Protein AF-A0A916VC53-F1 (afdb_monomer_lite)

Radius of gyration: 15.02 Å; chains: 1; bounding box: 32×39×38 Å

Secondary structure (DSSP, 8-state):
-HHHHHHHHHHTT----HHHHHHHHHHTTTTHHHHHHH---HHHHHHHHHHHHHHHTT--HHHHHHHHHHHHHTT-S--S-TTSHHHHHHHHHHHT--TTT-TTTTT--S-GGGS--S---

Sequence (121 aa):
MARICYIIVLEKKLEISKDIIYGTAFLHDLGRMEEYEKGKSHEEAGADLAEEILPECGYEPWEISLITDTIRGHRREGQSDPESFSDIFYDADKLSRDCIHCSAKKECYWPEDKKNNRYRY

pLDDT: mean 92.57, std 7.5, range [58.56, 98.44]

InterPro domains:
  IPR006674 HD domain [PF01966] (2-97)

Structure (mmCIF, N/CA/C/O backbone):
data_AF-A0A916VC53-F1
#
_entry.id   AF-A0A916VC53-F1
#
loop_
_atom_site.group_PDB
_atom_site.id
_atom_site.type_symbol
_atom_site.label_atom_id
_atom_site.label_alt_id
_atom_site.label_comp_id
_atom_site.label_asym_id
_atom_site.label_entity_id
_atom_site.label_seq_id
_atom_site.pdbx_PDB_ins_code
_atom_site.Cartn_x
_atom_site.Cartn_y
_atom_site.Cartn_z
_atom_site.occupancy
_atom_site.B_iso_or_equiv
_atom_site.auth_seq_id
_atom_site.auth_comp_id
_atom_site.auth_asym_id
_atom_site.auth_atom_id
_atom_site.pdbx_PDB_model_num
ATOM 1 N N . MET A 1 1 ? -3.241 -4.627 -5.594 1.00 92.06 1 MET A N 1
ATOM 2 C CA . MET A 1 1 ? -2.857 -5.003 -4.215 1.00 92.06 1 MET A CA 1
ATOM 3 C C . MET A 1 1 ? -4.021 -5.393 -3.298 1.00 92.06 1 MET A C 1
ATOM 5 O O . MET A 1 1 ? -3.924 -6.462 -2.714 1.00 92.06 1 MET A O 1
ATOM 9 N N . ALA A 1 2 ? -5.125 -4.632 -3.187 1.00 97.12 2 ALA A N 1
ATOM 10 C CA . ALA A 1 2 ? -6.157 -4.827 -2.141 1.00 97.12 2 ALA A CA 1
ATOM 11 C C . ALA A 1 2 ? -6.616 -6.281 -1.905 1.00 97.12 2 ALA A C 1
ATOM 13 O O . ALA A 1 2 ? -6.570 -6.781 -0.787 1.00 97.12 2 ALA A O 1
ATOM 14 N N . ARG A 1 3 ? -7.020 -6.997 -2.966 1.00 96.88 3 ARG A N 1
ATOM 15 C CA . ARG A 1 3 ? -7.490 -8.390 -2.844 1.00 96.88 3 ARG A CA 1
ATOM 16 C C . ARG A 1 3 ? -6.391 -9.360 -2.412 1.00 96.88 3 ARG A C 1
ATOM 18 O O . ARG A 1 3 ? -6.685 -10.290 -1.679 1.00 96.88 3 ARG A O 1
ATOM 25 N N . ILE A 1 4 ? -5.155 -9.141 -2.860 1.00 95.56 4 ILE A N 1
ATOM 26 C CA . ILE A 1 4 ? -4.000 -9.953 -2.454 1.00 95.56 4 ILE A CA 1
ATOM 27 C C . ILE A 1 4 ? -3.714 -9.712 -0.971 1.00 95.56 4 ILE A C 1
ATOM 29 O O . ILE A 1 4 ? -3.594 -10.670 -0.221 1.00 95.56 4 ILE A O 1
ATOM 33 N N . CYS A 1 5 ? -3.709 -8.448 -0.538 1.00 97.00 5 CYS A N 1
ATOM 34 C CA . CYS A 1 5 ? -3.559 -8.071 0.868 1.00 97.00 5 CYS A CA 1
ATOM 35 C C . CYS A 1 5 ? -4.639 -8.730 1.737 1.00 97.00 5 CYS A C 1
ATOM 37 O O . CYS A 1 5 ? -4.326 -9.386 2.723 1.00 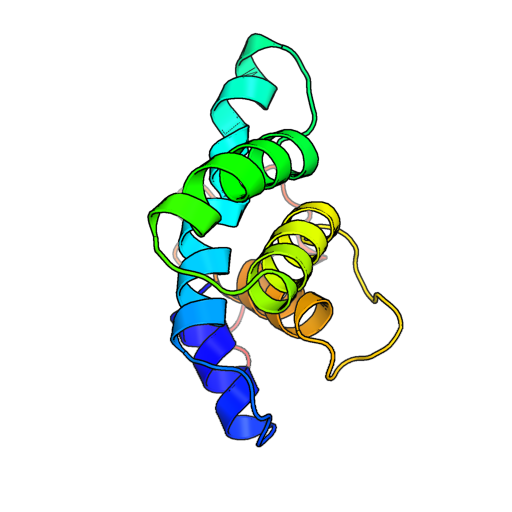97.00 5 CYS A O 1
ATOM 39 N N . TYR A 1 6 ? -5.903 -8.657 1.307 1.00 98.00 6 TYR A N 1
ATOM 40 C CA . TYR A 1 6 ? -7.014 -9.285 2.018 1.00 98.00 6 TYR A CA 1
ATOM 41 C C . TYR A 1 6 ? -6.870 -10.808 2.121 1.00 98.00 6 TYR A C 1
ATOM 43 O O . TYR A 1 6 ? -7.126 -11.369 3.179 1.00 98.00 6 TYR A O 1
ATOM 51 N N . ILE A 1 7 ? -6.408 -11.480 1.062 1.00 96.38 7 ILE A N 1
ATOM 52 C CA . ILE A 1 7 ? -6.117 -12.920 1.109 1.00 96.38 7 ILE A CA 1
ATOM 53 C C . ILE A 1 7 ? -5.011 -13.216 2.131 1.00 96.38 7 ILE A C 1
ATOM 55 O O . ILE A 1 7 ? -5.197 -14.093 2.964 1.00 96.38 7 ILE A O 1
ATOM 59 N N . ILE A 1 8 ? -3.904 -12.466 2.124 1.00 95.19 8 ILE A N 1
ATOM 60 C CA . ILE A 1 8 ? -2.800 -12.658 3.082 1.00 95.19 8 ILE A CA 1
ATOM 61 C C . ILE A 1 8 ? -3.290 -12.489 4.529 1.00 95.19 8 ILE A C 1
ATOM 63 O O . ILE A 1 8 ? -2.958 -13.308 5.384 1.00 95.19 8 ILE A O 1
ATOM 67 N N . VAL A 1 9 ? -4.111 -11.468 4.797 1.00 97.06 9 VAL A N 1
ATOM 68 C CA . VAL A 1 9 ? -4.726 -11.225 6.115 1.00 97.06 9 VAL A CA 1
ATOM 69 C C . VAL A 1 9 ? -5.590 -12.408 6.557 1.00 97.06 9 VAL A C 1
ATOM 71 O O . VAL A 1 9 ? -5.479 -12.849 7.701 1.00 97.06 9 VAL A O 1
ATOM 74 N N . LEU A 1 10 ? -6.410 -12.956 5.654 1.00 97.19 10 LEU A N 1
ATOM 75 C CA . LEU A 1 10 ? -7.258 -14.115 5.945 1.00 97.19 10 LEU A CA 1
ATOM 76 C C . LEU A 1 10 ? -6.439 -15.386 6.216 1.00 97.19 10 LEU A C 1
ATOM 78 O O . LEU A 1 10 ? -6.709 -16.082 7.194 1.00 97.19 10 LEU A O 1
ATOM 82 N N . GLU A 1 11 ? -5.424 -15.672 5.397 1.00 95.94 11 GLU A N 1
ATOM 83 C CA . GLU A 1 11 ? -4.547 -16.844 5.555 1.00 95.94 11 GLU A CA 1
ATOM 84 C C . GLU A 1 11 ? -3.743 -16.786 6.863 1.00 95.94 11 GLU A C 1
ATOM 86 O O . GLU A 1 11 ? -3.593 -17.793 7.558 1.00 95.94 11 GLU A O 1
ATOM 91 N N . LYS A 1 12 ? -3.286 -15.588 7.250 1.00 94.94 12 LYS A N 1
ATOM 92 C CA . LYS A 1 12 ? -2.602 -15.344 8.530 1.00 94.94 12 LYS A CA 1
ATOM 93 C C . LYS A 1 12 ? -3.553 -15.240 9.730 1.00 94.94 12 LYS A C 1
ATOM 95 O O . LYS A 1 12 ? -3.078 -15.170 10.857 1.00 94.94 12 LYS A O 1
ATOM 100 N N . LYS A 1 13 ? -4.877 -15.269 9.516 1.00 96.81 13 LYS A N 1
ATOM 101 C CA . LYS A 1 13 ? -5.917 -15.123 10.557 1.00 96.81 13 LYS A CA 1
ATOM 102 C C . LYS A 1 13 ? -5.785 -13.829 11.372 1.00 96.81 13 LYS A C 1
ATOM 104 O O . LYS A 1 13 ? -5.991 -13.834 12.582 1.00 96.81 13 LYS A O 1
ATOM 109 N N . LEU A 1 14 ? -5.438 -12.732 10.703 1.00 96.06 14 LEU A N 1
ATOM 110 C CA . LEU A 1 14 ? -5.267 -11.424 11.334 1.00 96.06 14 LEU A CA 1
ATOM 111 C C . LEU A 1 14 ? -6.586 -10.648 11.356 1.00 96.06 14 LEU A C 1
ATOM 113 O O . LEU A 1 14 ? -7.386 -10.719 10.422 1.00 96.06 14 LEU A O 1
ATOM 117 N N . GLU A 1 15 ? -6.792 -9.861 12.408 1.00 95.75 15 GLU A N 1
ATOM 118 C CA . GLU A 1 15 ? -8.009 -9.068 12.620 1.00 95.75 15 GLU A CA 1
ATOM 119 C C . GLU A 1 15 ? -7.881 -7.661 12.016 1.00 95.75 15 GLU A C 1
ATOM 121 O O . GLU A 1 15 ? -8.020 -6.651 12.699 1.00 95.75 15 GLU A O 1
ATOM 126 N N . ILE A 1 16 ? -7.598 -7.586 10.713 1.00 96.31 16 ILE A N 1
ATOM 127 C CA . ILE A 1 16 ? -7.548 -6.315 9.977 1.00 96.31 16 ILE A CA 1
ATOM 128 C C . ILE A 1 16 ? -8.841 -6.162 9.180 1.00 96.31 16 ILE A C 1
ATOM 130 O O . ILE A 1 16 ? -9.211 -7.043 8.395 1.00 96.31 16 ILE A O 1
ATOM 134 N N . SER A 1 17 ? -9.540 -5.042 9.378 1.00 97.31 17 SER A N 1
ATOM 135 C CA . SER A 1 17 ? -10.811 -4.800 8.701 1.00 97.31 17 SER A CA 1
ATOM 136 C C . SER A 1 17 ? -10.609 -4.704 7.187 1.00 97.31 17 SER A C 1
ATOM 138 O O . SER A 1 17 ? -9.618 -4.170 6.679 1.00 97.31 17 SER A O 1
ATOM 140 N N . LYS A 1 18 ? -11.580 -5.227 6.437 1.00 97.81 18 LYS A N 1
ATOM 141 C CA . LYS A 1 18 ? -11.564 -5.133 4.976 1.00 97.81 18 LYS A CA 1
ATOM 142 C C . LYS A 1 18 ? -11.581 -3.672 4.513 1.00 97.81 18 LYS A C 1
ATOM 144 O O . LYS A 1 18 ? -10.955 -3.362 3.504 1.00 97.81 18 LYS A O 1
ATOM 149 N N . ASP A 1 19 ? -12.249 -2.797 5.257 1.00 97.62 19 ASP A N 1
ATOM 150 C CA . ASP A 1 19 ? -12.362 -1.379 4.922 1.00 97.62 19 ASP A CA 1
ATOM 151 C C . ASP A 1 19 ? -11.013 -0.666 5.054 1.00 97.62 19 ASP A C 1
ATOM 153 O O . ASP A 1 19 ? -10.611 0.004 4.107 1.00 97.62 19 ASP A O 1
ATOM 157 N N . ILE A 1 20 ? -10.236 -0.931 6.115 1.00 98.31 20 ILE A N 1
ATOM 158 C CA . ILE A 1 20 ? -8.855 -0.432 6.254 1.00 98.31 20 ILE A CA 1
ATOM 159 C C . ILE A 1 20 ? -8.005 -0.862 5.052 1.00 98.31 20 ILE A C 1
ATOM 161 O O . ILE A 1 20 ? -7.384 -0.026 4.401 1.00 98.31 20 ILE A O 1
ATOM 165 N N . ILE A 1 21 ? -8.036 -2.148 4.682 1.00 98.44 21 ILE A N 1
ATOM 166 C CA . ILE A 1 21 ? -7.244 -2.685 3.559 1.00 98.44 21 ILE A CA 1
ATOM 167 C C . ILE A 1 21 ? -7.579 -1.975 2.243 1.00 98.44 21 ILE A C 1
ATOM 169 O O . ILE A 1 21 ? -6.687 -1.626 1.463 1.00 98.44 21 ILE A O 1
ATOM 173 N N . TYR A 1 22 ? -8.870 -1.798 1.964 1.00 98.19 22 TYR A N 1
ATOM 174 C CA . TYR A 1 22 ? -9.323 -1.177 0.724 1.00 98.19 22 TYR A CA 1
ATOM 175 C C . TYR A 1 22 ? -9.088 0.335 0.724 1.00 98.19 22 TYR A C 1
ATOM 177 O O . TYR A 1 22 ? -8.664 0.855 -0.306 1.00 98.19 22 TYR A O 1
ATOM 185 N N . GLY A 1 23 ? -9.286 1.010 1.859 1.00 97.94 23 GLY A N 1
ATOM 186 C CA . GLY A 1 23 ? -8.970 2.424 2.045 1.00 97.94 23 GLY A CA 1
ATOM 187 C C . GLY A 1 23 ? -7.493 2.707 1.785 1.00 97.94 23 GLY A C 1
ATOM 188 O O . GLY A 1 23 ? -7.165 3.518 0.919 1.00 97.94 23 GLY A O 1
ATOM 189 N N . THR A 1 24 ? -6.586 1.958 2.422 1.00 98.25 24 THR A N 1
ATOM 190 C CA . THR A 1 24 ? -5.140 2.077 2.170 1.00 98.25 24 THR A CA 1
ATOM 191 C C . THR A 1 24 ? -4.801 1.805 0.707 1.00 98.25 24 THR A C 1
ATOM 193 O O . THR A 1 24 ? -4.102 2.592 0.073 1.00 98.25 24 THR A O 1
ATOM 196 N N . ALA A 1 25 ? -5.323 0.719 0.127 1.00 97.50 25 ALA A N 1
ATOM 197 C CA . ALA A 1 25 ? -5.036 0.364 -1.262 1.00 97.50 25 ALA A CA 1
ATOM 198 C C . ALA A 1 25 ? -5.515 1.416 -2.265 1.00 97.50 25 ALA A C 1
ATOM 200 O O . ALA A 1 25 ? -4.847 1.631 -3.275 1.00 97.50 25 ALA A O 1
ATOM 201 N N . PHE A 1 26 ? -6.645 2.065 -1.999 1.00 96.56 26 PHE A N 1
ATOM 202 C CA . PHE A 1 26 ? -7.180 3.117 -2.854 1.00 96.56 26 PHE A CA 1
ATOM 203 C C . PHE A 1 26 ? -6.325 4.390 -2.804 1.00 96.56 26 PHE A C 1
ATOM 205 O O . PHE A 1 26 ? -6.127 5.030 -3.834 1.00 96.56 26 PHE A O 1
ATOM 212 N N . LEU A 1 27 ? -5.779 4.724 -1.631 1.00 96.75 27 LEU A N 1
ATOM 213 C CA . LEU A 1 27 ? -5.096 5.997 -1.387 1.00 96.75 27 LEU A CA 1
ATOM 214 C C . LEU A 1 27 ? -3.568 5.947 -1.564 1.00 96.75 27 LEU A C 1
ATOM 216 O O . LEU A 1 27 ? -2.972 6.983 -1.845 1.00 96.75 27 LEU A O 1
ATOM 220 N N . HIS A 1 28 ? -2.923 4.779 -1.438 1.00 95.38 28 HIS A N 1
ATOM 221 C CA . HIS A 1 28 ? -1.455 4.702 -1.298 1.00 95.38 28 HIS A CA 1
ATOM 222 C C . HIS A 1 28 ? -0.636 5.337 -2.436 1.00 95.38 28 HIS A C 1
ATOM 224 O O . HIS A 1 28 ? 0.471 5.809 -2.200 1.00 95.38 28 HIS A O 1
ATOM 230 N N . ASP A 1 29 ? -1.178 5.366 -3.654 1.00 94.50 29 ASP A N 1
ATOM 231 C CA . ASP A 1 29 ? -0.509 5.891 -4.850 1.00 94.50 29 ASP A CA 1
ATOM 232 C C . ASP A 1 29 ? -1.063 7.262 -5.295 1.00 94.50 29 ASP A C 1
ATOM 234 O O . ASP A 1 29 ? -0.649 7.801 -6.324 1.00 94.50 29 ASP A O 1
ATOM 238 N N . LEU A 1 30 ? -1.986 7.859 -4.529 1.00 94.44 30 LEU A N 1
ATOM 239 C CA . LEU A 1 30 ? -2.637 9.127 -4.883 1.00 94.44 30 LEU A CA 1
ATOM 240 C C . LEU A 1 30 ? -1.639 10.297 -4.965 1.00 94.44 30 LEU A C 1
ATOM 242 O O . LEU A 1 30 ? -1.797 11.200 -5.785 1.00 94.44 30 LEU A O 1
ATOM 246 N N . GLY A 1 31 ? -0.552 10.236 -4.189 1.00 93.12 31 GLY A N 1
ATOM 247 C CA . GLY A 1 31 ? 0.519 11.234 -4.187 1.00 93.12 31 GLY A CA 1
ATOM 248 C C . GLY A 1 31 ? 1.394 11.270 -5.447 1.00 93.12 31 GLY A C 1
ATOM 249 O O . GLY A 1 31 ? 2.265 12.133 -5.549 1.00 93.12 31 GLY A O 1
ATOM 250 N N . ARG A 1 32 ? 1.195 10.372 -6.429 1.00 92.56 32 ARG A N 1
ATOM 251 C CA . ARG A 1 32 ? 2.006 10.339 -7.666 1.00 92.56 32 ARG A CA 1
ATOM 252 C C . ARG A 1 32 ? 1.941 11.638 -8.467 1.00 92.56 32 ARG A C 1
ATOM 254 O O . ARG A 1 32 ? 2.919 12.001 -9.110 1.00 92.56 32 ARG A O 1
ATOM 261 N N . MET A 1 33 ? 0.812 12.346 -8.427 1.00 89.44 33 MET A N 1
ATOM 262 C CA . MET A 1 33 ? 0.678 13.632 -9.118 1.00 89.44 33 MET A CA 1
ATOM 263 C C . MET A 1 33 ? 1.648 14.676 -8.549 1.00 89.44 33 MET A C 1
ATOM 265 O O . MET A 1 33 ? 2.368 15.321 -9.308 1.00 89.44 33 MET A O 1
ATOM 269 N N . GLU A 1 34 ? 1.740 14.783 -7.221 1.00 87.25 34 GLU A N 1
ATOM 270 C CA . GLU A 1 34 ? 2.673 15.709 -6.570 1.00 87.25 34 GLU A CA 1
ATOM 271 C C . GLU A 1 34 ? 4.141 15.324 -6.800 1.00 87.25 34 GLU A C 1
ATOM 273 O O . GLU A 1 34 ? 4.994 16.206 -6.919 1.00 87.25 34 GLU A O 1
ATOM 278 N N . GLU A 1 35 ? 4.441 14.027 -6.914 1.00 89.56 35 GLU A N 1
ATOM 279 C CA . GLU A 1 35 ? 5.781 13.546 -7.272 1.00 89.56 35 GLU A CA 1
ATOM 280 C C . GLU A 1 35 ? 6.214 14.063 -8.645 1.00 89.56 35 GLU A C 1
ATOM 282 O O . GLU A 1 35 ? 7.331 14.563 -8.790 1.00 89.56 35 GLU A O 1
ATOM 287 N N . TYR A 1 36 ? 5.320 14.016 -9.635 1.00 85.69 36 TYR A N 1
ATOM 288 C CA . TYR A 1 36 ? 5.619 14.503 -10.980 1.00 85.69 36 TYR A CA 1
ATOM 289 C C . TYR A 1 36 ? 5.721 16.028 -11.069 1.00 85.69 36 TYR A C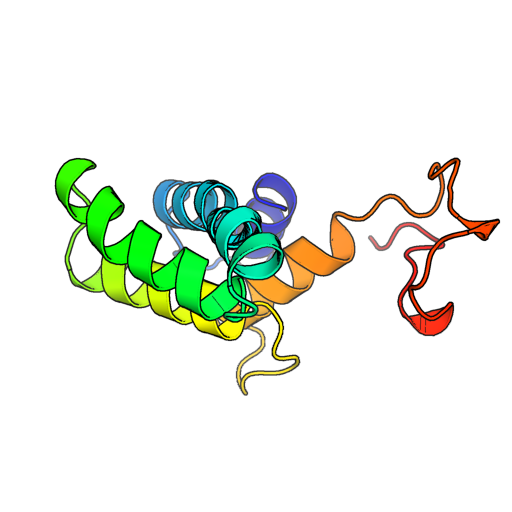 1
ATOM 291 O O . TYR A 1 36 ? 6.551 16.533 -11.824 1.00 85.69 36 TYR A O 1
ATOM 299 N N . GLU A 1 37 ? 4.904 16.766 -10.318 1.00 90.50 37 GLU A N 1
ATOM 300 C CA . GLU A 1 37 ? 4.849 18.230 -10.418 1.00 90.50 37 GLU A CA 1
ATOM 301 C C . GLU A 1 37 ? 5.866 18.949 -9.527 1.00 90.50 37 GLU A C 1
ATOM 303 O O . GLU A 1 37 ? 6.413 19.983 -9.916 1.00 90.50 37 GLU A O 1
ATOM 308 N N . LYS A 1 38 ? 6.100 18.432 -8.316 1.00 89.56 38 LYS A N 1
ATOM 309 C CA . LYS A 1 38 ? 6.804 19.145 -7.237 1.00 89.56 38 LYS A CA 1
ATOM 310 C C . LYS A 1 38 ? 8.028 18.392 -6.712 1.00 89.56 38 LYS A C 1
ATOM 312 O O . LYS A 1 38 ? 8.776 18.950 -5.914 1.00 89.56 38 LYS A O 1
ATOM 317 N N . GLY A 1 39 ? 8.237 17.138 -7.124 1.00 86.56 39 GLY A N 1
ATOM 318 C CA . GLY A 1 39 ? 9.341 16.298 -6.648 1.00 86.56 39 GLY A CA 1
ATOM 319 C C . GLY A 1 39 ? 9.207 15.832 -5.192 1.00 86.56 39 GLY A C 1
ATOM 320 O O . GLY A 1 39 ? 10.168 15.307 -4.633 1.00 86.56 39 GLY A O 1
ATOM 321 N N . LYS A 1 40 ? 8.036 16.022 -4.569 1.00 88.25 40 LYS A N 1
ATOM 322 C CA . LYS A 1 40 ? 7.710 15.468 -3.247 1.00 88.25 40 LYS A CA 1
ATOM 323 C C . LYS A 1 40 ? 7.520 13.956 -3.367 1.00 88.25 40 LYS A C 1
ATOM 325 O O . LYS A 1 40 ? 6.979 13.493 -4.367 1.00 88.25 40 LYS A O 1
ATOM 330 N N . SER A 1 41 ? 7.950 13.171 -2.379 1.00 91.75 41 SER A N 1
ATOM 331 C CA . SER A 1 41 ? 7.743 11.721 -2.451 1.00 91.75 41 SER A CA 1
ATOM 332 C C . SER A 1 41 ? 6.241 11.397 -2.503 1.00 91.75 41 SER A C 1
ATOM 334 O O . SER A 1 41 ? 5.448 11.976 -1.756 1.00 91.75 41 SER A O 1
ATOM 336 N N . HIS A 1 42 ? 5.827 10.483 -3.389 1.00 91.75 42 HIS A N 1
ATOM 337 C CA . HIS A 1 42 ? 4.404 10.133 -3.508 1.00 91.75 42 HIS A CA 1
ATOM 338 C C . HIS A 1 42 ? 3.855 9.446 -2.252 1.00 91.75 42 HIS A C 1
ATOM 340 O O . HIS A 1 42 ? 2.658 9.518 -2.003 1.00 91.75 42 HIS A O 1
ATOM 346 N N . GLU A 1 43 ? 4.711 8.799 -1.459 1.00 92.31 43 GLU A N 1
ATOM 347 C CA . GLU A 1 43 ? 4.336 8.181 -0.184 1.00 92.31 43 GLU A CA 1
ATOM 348 C C . GLU A 1 43 ? 4.003 9.229 0.890 1.00 92.31 43 GLU A C 1
ATOM 350 O O . GLU A 1 43 ? 2.992 9.094 1.572 1.00 92.31 43 GLU A O 1
ATOM 355 N N . GLU A 1 44 ? 4.768 10.322 0.989 1.00 94.00 44 GLU A N 1
ATOM 356 C CA . GLU A 1 44 ? 4.418 11.444 1.874 1.00 94.00 44 GLU A CA 1
ATOM 357 C C . GLU A 1 44 ? 3.201 12.206 1.348 1.00 94.00 44 GLU A C 1
ATOM 359 O O . GLU A 1 44 ? 2.254 12.443 2.089 1.00 94.00 44 GLU A O 1
ATOM 364 N N . ALA A 1 45 ? 3.184 12.553 0.057 1.00 94.88 45 ALA A N 1
ATOM 365 C CA . ALA A 1 45 ? 2.058 13.274 -0.533 1.00 94.88 45 ALA A CA 1
ATOM 366 C C . ALA A 1 45 ? 0.747 12.474 -0.459 1.00 94.88 45 ALA A C 1
ATOM 368 O O . ALA A 1 45 ? -0.305 13.035 -0.175 1.00 94.88 45 ALA A O 1
ATOM 369 N N . GLY A 1 46 ? 0.806 11.160 -0.687 1.00 95.75 46 GLY A N 1
ATOM 370 C CA . GLY A 1 46 ? -0.350 10.274 -0.584 1.00 95.75 46 GLY A CA 1
ATOM 371 C C . GLY A 1 46 ? -0.862 10.151 0.848 1.00 95.75 46 GLY A C 1
ATOM 372 O O . GLY A 1 46 ? -2.072 10.119 1.053 1.00 95.75 46 GLY A O 1
ATOM 373 N N . ALA A 1 47 ? 0.035 10.123 1.835 1.00 96.88 47 ALA A N 1
ATOM 374 C CA . ALA A 1 47 ? -0.352 10.085 3.239 1.00 96.88 47 ALA A CA 1
ATOM 375 C C . ALA A 1 47 ? -1.006 11.391 3.698 1.00 96.88 47 ALA A C 1
ATOM 377 O O . ALA A 1 47 ? -2.025 11.336 4.377 1.00 96.88 47 ALA A O 1
ATOM 378 N N . ASP A 1 48 ? -0.474 12.541 3.282 1.00 96.12 48 ASP A N 1
ATOM 379 C CA . ASP A 1 48 ? -1.061 13.844 3.611 1.00 96.12 48 ASP A CA 1
ATOM 380 C C . ASP A 1 48 ? -2.474 13.974 3.015 1.00 96.12 48 ASP A C 1
ATOM 382 O O . ASP A 1 48 ? -3.416 14.334 3.714 1.00 96.12 48 ASP A O 1
ATOM 386 N N . LEU A 1 49 ? -2.660 13.566 1.752 1.00 96.50 49 LEU A N 1
ATOM 387 C CA . LEU A 1 49 ? -3.990 13.516 1.131 1.00 96.50 49 LEU A CA 1
ATOM 388 C C . LEU A 1 49 ? -4.928 12.533 1.847 1.00 96.50 49 LEU A C 1
ATOM 390 O O . LEU A 1 49 ? -6.121 12.794 1.983 1.00 96.50 49 LEU A O 1
ATOM 394 N N . ALA A 1 50 ? -4.412 11.392 2.307 1.00 97.62 50 ALA A N 1
ATOM 395 C CA . ALA A 1 50 ? -5.205 10.426 3.057 1.00 97.62 50 ALA A CA 1
ATOM 396 C C . ALA A 1 50 ? -5.648 10.979 4.424 1.00 97.62 50 ALA A C 1
ATOM 398 O O . ALA A 1 50 ? -6.787 10.736 4.820 1.00 97.62 50 ALA A O 1
ATOM 399 N N . GLU A 1 51 ? -4.808 11.756 5.116 1.00 97.56 51 GLU A N 1
ATOM 400 C CA . GLU A 1 51 ? -5.178 12.436 6.370 1.00 97.56 51 GLU A CA 1
ATOM 401 C C . GLU A 1 51 ? -6.312 13.448 6.183 1.00 97.56 51 GLU A C 1
ATOM 403 O O . GLU A 1 51 ? -7.107 13.639 7.102 1.00 97.56 51 GLU A O 1
ATOM 408 N N . GLU A 1 52 ? -6.433 14.049 4.998 1.00 97.44 52 GLU A N 1
ATOM 409 C CA . GLU A 1 52 ? -7.543 14.943 4.654 1.00 97.44 52 GLU A CA 1
ATOM 410 C C . GLU A 1 52 ? -8.827 14.171 4.297 1.00 97.44 52 GLU A C 1
ATOM 412 O O . GLU A 1 52 ? -9.914 14.531 4.745 1.00 97.44 52 GLU A O 1
ATOM 417 N N . ILE A 1 53 ? -8.714 13.085 3.522 1.00 98.06 53 ILE A N 1
ATOM 418 C CA . ILE A 1 53 ? -9.867 12.349 2.966 1.00 98.06 53 ILE A CA 1
ATOM 419 C C . ILE A 1 53 ? -10.531 11.419 3.993 1.00 98.06 53 ILE A C 1
ATOM 421 O O . ILE A 1 53 ? -11.758 11.304 4.041 1.00 98.06 53 ILE A O 1
ATOM 425 N N . LEU A 1 54 ? -9.741 10.697 4.791 1.00 98.31 54 LEU A N 1
ATOM 426 C CA . LEU A 1 54 ? -10.258 9.637 5.664 1.00 98.31 54 LEU A CA 1
ATOM 427 C C . LEU A 1 54 ? -11.234 10.132 6.756 1.00 98.31 54 LEU A C 1
ATOM 429 O O . LEU A 1 54 ? -12.239 9.444 6.965 1.00 98.31 54 LEU A O 1
ATOM 433 N N . PRO A 1 55 ? -11.037 11.303 7.406 1.00 98.25 55 PRO A N 1
ATOM 434 C CA . PRO A 1 55 ? -12.028 11.860 8.329 1.00 98.25 55 PRO A CA 1
ATOM 435 C C . PRO A 1 55 ? -13.400 12.075 7.677 1.00 98.25 55 PRO A C 1
ATOM 437 O O . PRO A 1 55 ? -14.425 11.747 8.273 1.00 98.25 55 PRO A O 1
ATOM 440 N N . GLU A 1 56 ? -13.436 12.578 6.438 1.00 97.81 56 GLU A N 1
ATOM 441 C CA . GLU A 1 56 ? -14.689 12.805 5.701 1.00 97.81 56 GLU A CA 1
ATOM 442 C C . GLU A 1 56 ? -15.403 11.493 5.342 1.00 97.81 56 GLU A C 1
ATOM 444 O O . GLU A 1 56 ? -16.625 11.461 5.192 1.00 97.81 56 GLU A O 1
ATOM 449 N N . CYS A 1 57 ? -14.648 10.397 5.249 1.00 97.31 57 CYS A N 1
ATOM 450 C CA . CYS A 1 57 ? -15.175 9.058 5.002 1.00 97.31 57 CYS A CA 1
ATOM 451 C C . CYS A 1 57 ? -15.666 8.348 6.279 1.00 97.31 57 CYS A C 1
ATOM 453 O O . CYS A 1 57 ? -16.203 7.246 6.178 1.00 97.31 57 CYS A O 1
ATOM 455 N N . GLY A 1 58 ? -15.500 8.956 7.461 1.00 97.50 58 GLY A N 1
ATOM 456 C CA . GLY A 1 58 ? -15.952 8.401 8.739 1.00 97.50 58 GLY A CA 1
ATOM 457 C C . GLY A 1 58 ? -15.002 7.386 9.380 1.00 97.50 58 GLY A C 1
ATOM 458 O O . GLY A 1 58 ? -15.454 6.613 10.219 1.00 97.50 58 GLY A O 1
ATOM 459 N N . TYR A 1 59 ? -13.721 7.371 8.995 1.00 98.12 59 TYR A N 1
ATOM 460 C CA . TYR A 1 59 ? -12.716 6.540 9.667 1.00 98.12 59 TYR A CA 1
ATOM 461 C C . TYR A 1 59 ? -12.389 7.088 11.056 1.00 98.12 59 TYR A C 1
ATOM 463 O O . TYR A 1 59 ? -12.304 8.300 11.269 1.00 98.12 59 TYR A O 1
ATOM 471 N N . GLU A 1 60 ? -12.141 6.182 11.994 1.00 98.25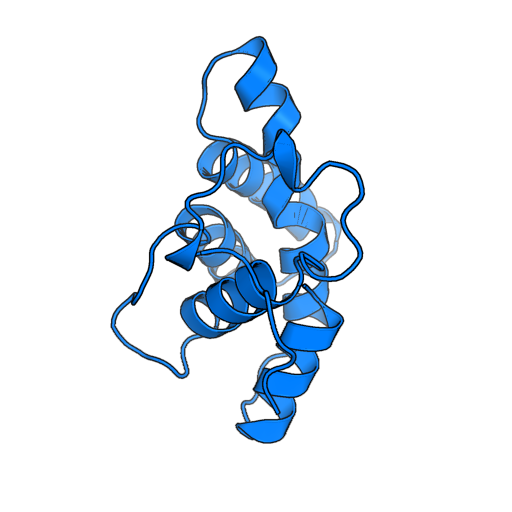 60 GLU A N 1
ATOM 472 C CA . GLU A 1 60 ? -11.733 6.537 13.347 1.00 98.25 60 GLU A CA 1
ATOM 473 C C . GLU A 1 60 ? -10.272 7.025 13.379 1.00 98.25 60 GLU A C 1
ATOM 475 O O . GLU A 1 60 ? -9.446 6.567 12.586 1.00 98.25 60 GLU A O 1
ATOM 480 N N . PRO A 1 61 ? -9.877 7.888 14.336 1.00 98.25 61 PRO A N 1
ATOM 481 C CA . PRO A 1 61 ? -8.517 8.438 14.393 1.00 98.25 61 PRO A CA 1
ATOM 482 C C . PRO A 1 61 ? -7.394 7.390 14.391 1.00 98.25 61 PRO A C 1
ATOM 484 O O . PRO A 1 61 ? -6.326 7.618 13.823 1.00 98.25 61 PRO A O 1
ATOM 487 N N . TRP A 1 62 ? -7.627 6.229 15.009 1.00 97.75 62 TRP A N 1
ATOM 488 C CA . TRP A 1 62 ? -6.655 5.135 15.026 1.00 97.75 62 TRP A CA 1
ATOM 489 C C . TRP A 1 62 ? -6.548 4.430 13.664 1.00 97.75 62 TRP A C 1
ATOM 491 O O . TRP A 1 62 ? -5.453 4.022 13.283 1.00 97.75 62 TRP A O 1
ATOM 501 N N . GLU A 1 63 ? -7.651 4.322 12.914 1.00 98.25 63 GLU A N 1
ATOM 502 C CA . GLU A 1 63 ? -7.654 3.781 11.550 1.00 98.25 63 GLU A CA 1
ATOM 503 C C . GLU A 1 63 ? -6.927 4.734 10.611 1.00 98.25 63 GLU A C 1
ATOM 505 O O . GLU A 1 63 ? -6.107 4.296 9.809 1.00 98.25 63 GLU A O 1
ATOM 510 N N . ILE A 1 64 ? -7.179 6.038 10.758 1.00 98.44 64 ILE A N 1
ATOM 511 C CA . ILE A 1 64 ? -6.505 7.084 9.987 1.00 98.44 64 ILE A CA 1
ATOM 512 C C . ILE A 1 64 ? -4.995 6.979 10.183 1.00 98.44 64 ILE A C 1
ATOM 514 O O . ILE A 1 64 ? -4.280 6.850 9.194 1.00 98.44 64 ILE A O 1
ATOM 518 N N . SER A 1 65 ? -4.521 6.949 11.435 1.00 98.00 65 SER A N 1
ATOM 519 C CA . SER A 1 65 ? -3.090 6.800 11.741 1.00 98.00 65 SER A CA 1
ATOM 520 C C . SER A 1 65 ? -2.510 5.525 11.133 1.00 98.00 65 SER A C 1
ATOM 522 O O . SER A 1 65 ? -1.475 5.570 10.479 1.00 98.00 65 SER A O 1
ATOM 524 N N . LEU A 1 66 ? -3.190 4.385 11.294 1.00 97.38 66 LEU A N 1
ATOM 525 C CA . LEU A 1 66 ? -2.725 3.111 10.746 1.00 97.38 66 LEU A CA 1
ATOM 526 C C . LEU A 1 66 ? -2.601 3.158 9.215 1.00 97.38 66 LEU A C 1
ATOM 528 O O . LEU A 1 66 ? -1.606 2.688 8.655 1.00 97.38 66 LEU A O 1
ATOM 532 N N . ILE A 1 67 ? -3.603 3.716 8.532 1.00 98.06 67 ILE A N 1
ATOM 533 C CA . ILE A 1 67 ? -3.622 3.838 7.074 1.00 98.06 67 ILE A CA 1
ATOM 534 C C . ILE A 1 67 ? -2.512 4.783 6.612 1.00 98.06 67 ILE A C 1
ATOM 536 O O . ILE A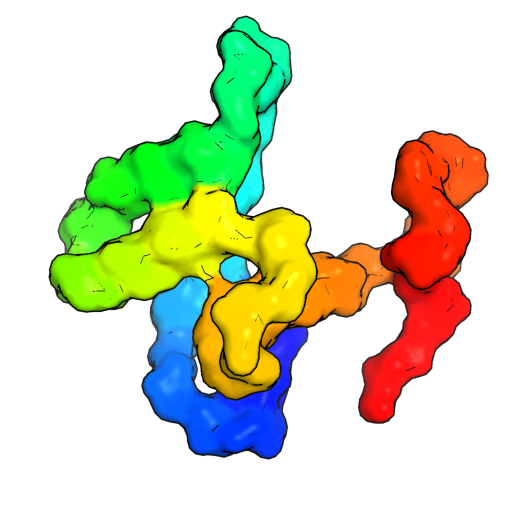 1 67 ? -1.759 4.430 5.705 1.00 98.06 67 ILE A O 1
ATOM 540 N N . THR A 1 68 ? -2.383 5.963 7.215 1.00 97.94 68 THR A N 1
ATOM 541 C CA . THR A 1 68 ? -1.443 6.994 6.757 1.00 97.94 68 THR A CA 1
ATOM 542 C C . THR A 1 68 ? -0.001 6.589 7.041 1.00 97.94 68 THR A C 1
ATOM 544 O O . THR A 1 68 ? 0.847 6.739 6.162 1.00 97.94 68 THR A O 1
ATOM 547 N N . ASP A 1 69 ? 0.276 5.950 8.179 1.00 95.88 69 ASP A N 1
ATOM 548 C CA . ASP A 1 69 ? 1.590 5.372 8.484 1.00 95.88 69 ASP A CA 1
ATOM 549 C C . ASP A 1 69 ? 1.958 4.246 7.511 1.00 95.88 69 ASP A C 1
ATOM 551 O O . ASP A 1 69 ? 3.090 4.187 7.014 1.00 95.88 69 ASP A O 1
ATOM 555 N N . THR A 1 70 ? 0.988 3.393 7.161 1.00 95.94 70 THR A N 1
ATOM 556 C CA . THR A 1 70 ? 1.179 2.356 6.137 1.00 95.94 70 THR A CA 1
ATOM 557 C C . THR A 1 70 ? 1.510 2.982 4.783 1.00 95.94 70 THR A C 1
ATOM 559 O O . THR A 1 70 ? 2.452 2.542 4.125 1.00 95.94 70 THR A O 1
ATOM 562 N N . ILE A 1 71 ? 0.805 4.045 4.376 1.00 96.31 71 ILE A N 1
ATOM 563 C CA . ILE A 1 71 ? 1.073 4.761 3.118 1.00 96.31 71 ILE A CA 1
ATOM 564 C C . ILE A 1 71 ? 2.466 5.402 3.136 1.00 96.31 71 ILE A C 1
ATOM 566 O O . ILE A 1 71 ? 3.217 5.212 2.182 1.00 96.31 71 ILE A O 1
ATOM 570 N N . ARG A 1 72 ? 2.875 6.076 4.218 1.00 94.75 72 ARG A N 1
ATOM 571 C CA . ARG A 1 72 ? 4.229 6.664 4.346 1.00 94.75 72 ARG A CA 1
ATOM 572 C C . ARG A 1 72 ? 5.343 5.625 4.264 1.00 94.75 72 ARG A C 1
ATOM 574 O O . ARG A 1 72 ? 6.472 5.940 3.892 1.00 94.75 72 ARG A O 1
ATOM 581 N N . GLY A 1 73 ? 5.048 4.401 4.692 1.00 90.69 73 GLY A N 1
ATOM 582 C CA . GLY A 1 73 ? 6.003 3.309 4.791 1.00 90.69 73 GLY A CA 1
ATOM 583 C C . GLY A 1 73 ? 5.937 2.284 3.662 1.00 90.69 73 GLY A C 1
ATOM 584 O O . GLY A 1 73 ? 6.754 1.364 3.669 1.00 90.69 73 GLY A O 1
ATOM 585 N N . HIS A 1 74 ? 5.014 2.395 2.700 1.00 86.75 74 HIS A N 1
ATOM 586 C CA . HIS A 1 74 ? 4.671 1.279 1.802 1.00 86.75 74 HIS A CA 1
ATOM 587 C C . HIS A 1 74 ? 5.801 0.852 0.842 1.00 86.75 74 HIS A C 1
ATOM 589 O O . HIS A 1 74 ? 5.706 -0.182 0.174 1.00 86.75 74 HIS A O 1
ATOM 595 N N . ARG A 1 75 ? 6.894 1.621 0.751 1.00 83.44 75 ARG A N 1
ATOM 596 C CA . ARG A 1 75 ? 8.108 1.246 0.007 1.00 83.44 75 ARG A CA 1
ATOM 597 C C . ARG A 1 75 ? 9.219 0.642 0.864 1.00 83.44 75 ARG A C 1
ATOM 599 O O . ARG A 1 75 ? 10.191 0.144 0.290 1.00 83.44 75 ARG A O 1
ATOM 606 N N . ARG A 1 76 ? 9.112 0.698 2.193 1.00 83.00 76 ARG A N 1
ATOM 607 C CA . ARG A 1 76 ? 10.132 0.208 3.128 1.00 83.00 76 ARG A CA 1
ATOM 608 C C . ARG A 1 76 ? 9.960 -1.294 3.314 1.00 83.00 76 ARG A C 1
ATOM 610 O O . ARG A 1 76 ? 8.922 -1.749 3.773 1.00 83.00 76 ARG A O 1
ATOM 617 N N . GLU A 1 77 ? 10.981 -2.043 2.921 1.00 73.38 77 GLU A N 1
ATOM 618 C CA . GLU A 1 77 ? 11.036 -3.494 3.082 1.00 73.38 77 GLU A CA 1
ATOM 619 C C . GLU A 1 77 ? 11.392 -3.850 4.531 1.00 73.38 77 GLU A C 1
ATOM 621 O O . GLU A 1 77 ? 12.373 -3.325 5.059 1.00 73.38 77 GLU A O 1
ATOM 626 N N . GLY A 1 78 ? 10.620 -4.747 5.153 1.00 62.94 78 GLY A N 1
ATOM 627 C CA . GLY A 1 78 ? 10.952 -5.358 6.440 1.00 62.94 78 GLY A CA 1
ATOM 628 C C . GLY A 1 78 ? 10.885 -4.396 7.623 1.00 62.94 78 GLY A C 1
ATOM 629 O O . GLY A 1 78 ? 11.890 -4.183 8.301 1.00 62.94 78 GLY A O 1
ATOM 630 N N . GLN A 1 79 ? 9.702 -3.849 7.916 1.00 60.66 79 GLN A N 1
ATOM 631 C CA . GLN A 1 79 ? 9.479 -2.915 9.027 1.00 60.66 79 GLN A CA 1
ATOM 632 C C . GLN A 1 79 ? 9.460 -3.561 10.427 1.00 60.66 79 GLN A C 1
ATOM 634 O O . GLN A 1 79 ? 9.051 -2.918 11.391 1.00 60.66 79 GLN A O 1
ATOM 639 N N . SER A 1 80 ? 10.077 -4.737 10.587 1.00 61.53 80 SER A N 1
ATOM 640 C CA . SER A 1 80 ? 10.379 -5.461 11.841 1.00 61.53 80 SER A CA 1
ATOM 641 C C . SER A 1 80 ? 9.373 -6.538 12.262 1.00 61.53 80 SER A C 1
ATOM 643 O O . SER A 1 80 ? 9.745 -7.374 13.085 1.00 61.53 80 SER A O 1
ATOM 645 N N . ASP A 1 81 ? 8.161 -6.576 11.696 1.00 80.50 81 ASP A N 1
ATOM 646 C CA . ASP A 1 81 ? 7.137 -7.574 12.037 1.00 80.50 81 ASP A CA 1
ATOM 647 C C . ASP A 1 81 ? 6.367 -8.050 10.783 1.00 80.50 81 ASP A C 1
ATOM 649 O O . ASP A 1 81 ? 5.525 -7.309 10.266 1.00 80.50 81 ASP A O 1
ATOM 653 N N . PRO A 1 82 ? 6.579 -9.303 10.324 1.00 79.00 82 PRO A N 1
ATOM 654 C CA . PRO A 1 82 ? 5.942 -9.860 9.125 1.00 79.00 82 PRO A CA 1
ATOM 655 C C . PRO A 1 82 ? 4.425 -10.097 9.258 1.00 79.00 82 PRO A C 1
ATOM 657 O O . PRO A 1 82 ? 3.793 -10.620 8.330 1.00 79.00 82 PRO A O 1
ATOM 660 N N . GLU A 1 83 ? 3.833 -9.798 10.413 1.00 86.62 83 GLU A N 1
ATOM 661 C CA . GLU A 1 83 ? 2.384 -9.785 10.633 1.00 86.62 83 GLU A CA 1
ATOM 662 C C . GLU A 1 83 ? 1.820 -8.366 10.778 1.00 86.62 83 GLU A C 1
ATOM 664 O O . GLU A 1 83 ? 0.600 -8.191 10.823 1.00 86.62 83 GLU A O 1
ATOM 669 N N . SER A 1 84 ? 2.677 -7.340 10.760 1.00 92.06 84 SER A N 1
ATOM 670 C CA . SER A 1 84 ? 2.234 -5.952 10.712 1.00 92.06 84 SER A CA 1
ATOM 671 C C . SER A 1 84 ? 1.480 -5.657 9.415 1.00 92.06 84 SER A C 1
ATOM 673 O O . SER A 1 84 ? 1.802 -6.166 8.335 1.00 92.06 84 SER A O 1
ATOM 675 N N . PHE A 1 85 ? 0.477 -4.781 9.508 1.00 94.69 85 PHE A N 1
ATOM 676 C CA . PHE A 1 85 ? -0.293 -4.367 8.337 1.00 94.69 85 PHE A CA 1
ATOM 677 C C . PHE A 1 85 ? 0.601 -3.750 7.252 1.00 94.69 85 PHE A C 1
ATOM 679 O O . PHE A 1 85 ? 0.424 -4.061 6.075 1.00 94.69 85 PHE A O 1
ATOM 686 N N . SER A 1 86 ? 1.604 -2.958 7.642 1.00 93.56 86 SER A N 1
ATOM 687 C CA . SER A 1 86 ? 2.560 -2.335 6.724 1.00 93.56 86 SER A CA 1
ATOM 688 C C . SER A 1 86 ? 3.357 -3.352 5.906 1.00 93.56 86 SER A C 1
ATOM 690 O O . SER A 1 86 ? 3.453 -3.197 4.688 1.00 93.56 86 SER A O 1
ATOM 692 N N . ASP A 1 87 ? 3.888 -4.406 6.535 1.00 92.12 87 ASP A N 1
ATOM 693 C CA . ASP A 1 87 ? 4.663 -5.435 5.828 1.00 92.12 87 ASP A CA 1
ATOM 694 C C . ASP A 1 87 ? 3.760 -6.300 4.931 1.00 92.12 87 ASP A C 1
ATOM 696 O O . ASP A 1 87 ? 4.097 -6.579 3.779 1.00 92.12 87 ASP A O 1
ATOM 700 N N . ILE A 1 88 ? 2.551 -6.639 5.390 1.00 94.50 88 ILE A N 1
ATOM 701 C CA . ILE A 1 88 ? 1.569 -7.363 4.564 1.00 94.50 88 ILE A CA 1
ATOM 702 C C . ILE A 1 88 ? 1.135 -6.528 3.354 1.00 94.50 88 ILE A C 1
ATOM 704 O O . ILE A 1 88 ? 0.950 -7.054 2.250 1.00 94.50 88 ILE A O 1
ATOM 708 N N . PHE A 1 89 ? 0.951 -5.222 3.545 1.00 95.62 89 PHE A N 1
ATOM 709 C CA . PHE A 1 89 ? 0.601 -4.307 2.470 1.00 95.62 89 PHE A CA 1
ATOM 710 C C . PHE A 1 89 ? 1.755 -4.155 1.472 1.00 95.62 89 PHE A C 1
ATOM 712 O O . PHE A 1 89 ? 1.516 -4.220 0.263 1.00 95.62 89 PHE A O 1
ATOM 719 N N . TYR A 1 90 ? 2.997 -4.033 1.958 1.00 94.06 90 TYR A N 1
ATOM 720 C CA . TYR A 1 90 ? 4.205 -4.045 1.129 1.00 94.06 90 TYR A CA 1
ATOM 721 C C . TYR A 1 90 ? 4.247 -5.299 0.247 1.00 94.06 90 TYR A C 1
ATOM 723 O O . TYR A 1 90 ? 4.334 -5.187 -0.980 1.00 94.06 90 TYR A O 1
ATOM 731 N N . ASP A 1 91 ? 4.103 -6.485 0.842 1.00 92.50 91 ASP A N 1
ATOM 732 C CA . ASP A 1 91 ? 4.118 -7.754 0.111 1.00 92.50 91 ASP A CA 1
ATOM 733 C C . ASP A 1 91 ? 3.013 -7.801 -0.948 1.00 92.50 91 ASP A C 1
ATOM 735 O O . ASP A 1 91 ? 3.259 -8.148 -2.108 1.00 92.50 91 ASP A O 1
ATOM 739 N N . ALA A 1 92 ? 1.795 -7.393 -0.588 1.00 94.56 92 ALA A N 1
ATOM 740 C CA . ALA A 1 92 ? 0.667 -7.361 -1.508 1.00 94.56 92 ALA A CA 1
ATOM 741 C C . ALA A 1 92 ? 0.859 -6.376 -2.673 1.00 94.56 92 ALA A C 1
ATOM 743 O O . ALA A 1 92 ? 0.406 -6.660 -3.788 1.00 94.56 92 ALA A O 1
ATOM 744 N N . ASP A 1 93 ? 1.512 -5.232 -2.448 1.00 94.25 93 ASP A N 1
ATOM 745 C CA . ASP A 1 93 ? 1.902 -4.298 -3.507 1.00 94.25 93 ASP A CA 1
ATOM 746 C C . ASP A 1 93 ? 2.883 -4.958 -4.480 1.00 94.25 93 ASP A C 1
ATOM 748 O O . ASP A 1 93 ? 2.603 -5.040 -5.684 1.00 94.25 93 ASP A O 1
ATOM 752 N N . LYS A 1 94 ? 3.983 -5.527 -3.968 1.00 91.94 94 LYS A N 1
ATOM 753 C CA . LYS A 1 94 ? 5.001 -6.176 -4.810 1.00 91.94 94 LYS A CA 1
ATOM 754 C C . LYS A 1 94 ? 4.436 -7.364 -5.577 1.00 91.94 94 LYS A C 1
ATOM 756 O O . LYS A 1 94 ? 4.672 -7.465 -6.782 1.00 91.94 94 LYS A O 1
ATOM 761 N N . LEU A 1 95 ? 3.646 -8.221 -4.931 1.00 92.25 95 LEU A N 1
ATOM 762 C CA . LEU A 1 95 ? 3.026 -9.396 -5.553 1.00 92.25 95 LEU A CA 1
ATOM 763 C C . LEU A 1 95 ? 1.988 -9.031 -6.619 1.00 92.25 95 LEU A C 1
ATOM 765 O O . LEU A 1 95 ? 1.751 -9.816 -7.534 1.00 92.25 95 LEU A O 1
ATOM 769 N N . SER A 1 96 ? 1.380 -7.843 -6.544 1.00 92.44 96 SER A N 1
ATOM 770 C CA . SER A 1 96 ? 0.324 -7.448 -7.482 1.00 92.44 96 SER A CA 1
ATOM 771 C C . SER A 1 96 ? 0.803 -7.092 -8.892 1.00 92.44 96 SER A C 1
ATOM 773 O O . SER A 1 96 ? -0.020 -6.910 -9.789 1.00 92.44 96 SER A O 1
ATOM 775 N N . ARG A 1 97 ? 2.119 -7.022 -9.117 1.00 91.00 97 ARG A N 1
ATOM 776 C CA . ARG A 1 97 ? 2.708 -6.716 -10.427 1.00 91.00 97 ARG A CA 1
ATOM 777 C C . ARG A 1 97 ? 2.746 -7.964 -11.304 1.00 91.00 97 ARG A C 1
ATOM 779 O O . ARG A 1 97 ? 3.547 -8.863 -11.060 1.00 91.00 97 ARG A O 1
ATOM 786 N N . ASP A 1 98 ? 1.936 -7.997 -12.357 1.00 91.50 98 ASP A N 1
ATOM 787 C CA . ASP A 1 98 ? 1.933 -9.099 -13.326 1.00 91.50 98 ASP A CA 1
ATOM 788 C C . ASP A 1 98 ? 3.085 -8.971 -14.341 1.00 91.50 98 ASP A C 1
ATOM 790 O O . ASP A 1 98 ? 2.908 -8.565 -15.490 1.00 91.50 98 ASP A O 1
ATOM 794 N N . CYS A 1 99 ? 4.307 -9.306 -13.917 1.00 93.81 99 CYS A N 1
ATOM 795 C CA . CYS A 1 99 ? 5.470 -9.291 -14.809 1.00 93.81 99 CYS A CA 1
ATOM 796 C C . CYS A 1 99 ? 5.479 -10.452 -15.822 1.00 93.81 99 CYS A C 1
ATOM 798 O O . CYS A 1 99 ? 6.319 -10.446 -16.725 1.00 93.81 99 CYS A O 1
ATOM 800 N N . ILE A 1 100 ? 4.591 -11.443 -15.688 1.00 92.69 100 ILE A N 1
ATOM 801 C CA . ILE A 1 100 ? 4.497 -12.586 -16.609 1.00 92.69 100 ILE A CA 1
ATOM 802 C C . ILE A 1 100 ? 3.858 -12.130 -17.921 1.00 92.69 100 ILE A C 1
ATOM 804 O O . ILE A 1 100 ? 4.386 -12.431 -18.991 1.00 92.69 100 ILE A O 1
ATOM 808 N N . HIS A 1 101 ? 2.784 -11.342 -17.833 1.00 93.44 101 HIS A N 1
ATOM 809 C CA . HIS A 1 101 ? 2.023 -10.867 -18.996 1.00 93.44 101 HIS A CA 1
ATOM 810 C C . HIS A 1 101 ? 2.300 -9.404 -19.369 1.00 93.44 101 HIS A C 1
ATOM 812 O O . HIS A 1 101 ? 1.664 -8.864 -20.274 1.00 93.44 101 HIS A O 1
ATOM 818 N N . CYS A 1 102 ? 3.250 -8.743 -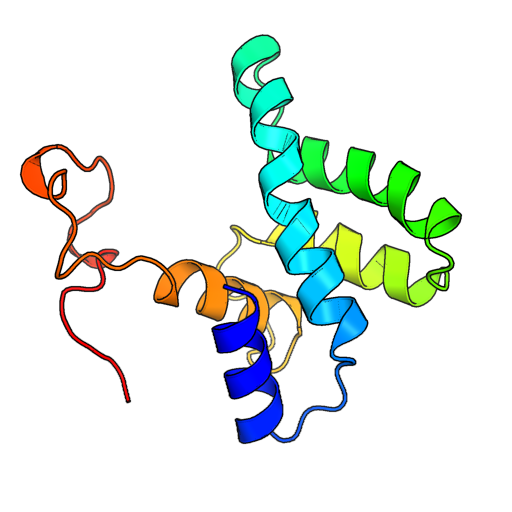18.701 1.00 94.81 102 CYS A N 1
ATOM 819 C CA . CYS A 1 102 ? 3.593 -7.352 -18.983 1.00 94.81 102 CYS A CA 1
ATOM 820 C C . CYS A 1 102 ? 4.234 -7.193 -20.374 1.00 94.81 102 CYS A C 1
ATOM 822 O O . CYS A 1 102 ? 5.355 -7.648 -20.615 1.00 94.81 102 CYS A O 1
ATOM 824 N N . SER A 1 103 ? 3.553 -6.481 -21.277 1.00 95.56 103 SER A N 1
ATOM 825 C CA . SER A 1 103 ? 4.061 -6.162 -22.619 1.00 95.56 103 SER A CA 1
ATOM 826 C C . SER A 1 103 ? 5.297 -5.259 -22.587 1.00 95.56 103 SER A C 1
ATOM 828 O O . SER A 1 103 ? 6.192 -5.429 -23.409 1.00 95.56 103 SER A O 1
ATOM 830 N N . ALA A 1 104 ? 5.382 -4.366 -21.597 1.00 95.00 104 ALA A N 1
ATOM 831 C CA . ALA A 1 104 ? 6.490 -3.431 -21.391 1.00 95.00 104 ALA A CA 1
ATOM 832 C C . ALA A 1 104 ? 7.645 -4.018 -20.552 1.00 95.00 104 ALA A C 1
ATOM 834 O O . ALA A 1 104 ? 8.459 -3.291 -19.982 1.00 95.00 104 ALA A O 1
ATOM 835 N N . LYS A 1 105 ? 7.711 -5.348 -20.385 1.00 93.56 105 LYS A N 1
ATOM 836 C CA . LYS A 1 105 ? 8.702 -5.996 -19.507 1.00 93.56 105 LYS A CA 1
ATOM 837 C C . LYS A 1 105 ? 10.147 -5.718 -19.928 1.00 93.56 105 LYS A C 1
ATOM 839 O O . LYS A 1 105 ? 11.020 -5.644 -19.058 1.00 93.56 105 LYS A O 1
ATOM 844 N N . LYS A 1 106 ? 10.393 -5.595 -21.238 1.00 92.69 106 LYS A N 1
ATOM 845 C CA . LYS A 1 106 ? 11.725 -5.340 -21.808 1.00 92.69 106 LYS A CA 1
ATOM 846 C C . LYS A 1 106 ? 12.203 -3.916 -21.518 1.00 92.69 106 LYS A C 1
ATOM 848 O O . LYS A 1 106 ? 13.391 -3.723 -21.299 1.00 92.69 106 LYS A O 1
ATOM 853 N N . GLU A 1 107 ? 11.284 -2.957 -21.468 1.00 96.00 107 GLU A N 1
ATOM 854 C CA . GLU A 1 107 ? 11.542 -1.546 -21.161 1.00 96.00 107 GLU A CA 1
ATOM 855 C C . GLU A 1 107 ? 11.399 -1.221 -19.662 1.00 96.00 107 GLU A C 1
ATOM 857 O O . GLU A 1 107 ? 11.644 -0.095 -19.233 1.00 96.00 107 GLU A O 1
ATOM 862 N N . CYS A 1 108 ? 10.980 -2.191 -18.846 1.00 93.94 108 CYS A N 1
ATOM 863 C CA . CYS A 1 108 ? 10.711 -1.979 -17.431 1.00 93.94 108 CYS A CA 1
ATOM 864 C C . CYS A 1 108 ? 11.997 -1.663 -16.657 1.00 93.94 108 CYS A C 1
ATOM 866 O O . CYS A 1 108 ? 12.915 -2.481 -16.599 1.00 93.94 108 CYS A O 1
ATOM 868 N N . TYR A 1 109 ? 12.009 -0.510 -15.984 1.00 93.06 109 TYR A N 1
ATOM 869 C CA . TYR A 1 109 ? 13.139 -0.034 -15.180 1.00 93.06 109 TYR A CA 1
ATOM 870 C C . TYR A 1 109 ? 13.403 -0.860 -13.906 1.00 93.06 109 TYR A C 1
ATOM 872 O O . TYR A 1 109 ? 14.409 -0.642 -13.232 1.00 93.06 109 TYR A O 1
ATOM 880 N N . TRP A 1 110 ? 12.501 -1.777 -13.533 1.00 91.12 110 TRP A N 1
ATOM 881 C CA . TRP A 1 110 ? 12.698 -2.617 -12.353 1.00 91.12 110 TRP A CA 1
ATOM 882 C C . TRP A 1 110 ? 13.826 -3.635 -12.569 1.00 91.12 110 TRP A C 1
ATOM 884 O O . TRP A 1 110 ? 13.879 -4.262 -13.632 1.00 91.12 110 TRP A O 1
ATOM 894 N N . PRO A 1 111 ? 14.671 -3.867 -11.548 1.00 92.81 111 PRO A N 1
ATOM 895 C CA . PRO A 1 111 ? 15.636 -4.961 -11.549 1.00 92.81 111 PRO A CA 1
ATOM 896 C C . PRO A 1 111 ? 14.963 -6.324 -11.754 1.00 92.81 111 PRO A C 1
ATOM 898 O O . PRO A 1 111 ? 13.840 -6.545 -11.299 1.00 92.81 111 PRO A O 1
ATOM 901 N N . GLU A 1 112 ? 15.640 -7.247 -12.440 1.00 91.56 112 GLU A N 1
ATOM 902 C CA . GLU A 1 112 ? 15.071 -8.552 -12.806 1.00 91.56 112 GLU A CA 1
ATOM 903 C C . GLU A 1 112 ? 14.741 -9.424 -11.582 1.00 91.56 112 GLU A C 1
ATOM 905 O O . GLU A 1 112 ? 13.745 -10.144 -11.589 1.00 91.56 112 GLU A O 1
ATOM 910 N N . ASP A 1 113 ? 15.516 -9.303 -10.502 1.00 90.94 113 ASP A N 1
ATOM 911 C CA . ASP A 1 113 ? 15.293 -9.969 -9.213 1.00 90.94 113 ASP A CA 1
ATOM 912 C C . ASP A 1 113 ? 14.011 -9.502 -8.503 1.00 90.94 113 ASP A C 1
ATOM 914 O O . ASP A 1 113 ? 13.428 -10.257 -7.723 1.00 90.94 113 ASP A O 1
ATOM 918 N N . LYS A 1 114 ? 13.522 -8.296 -8.826 1.00 89.69 114 LYS A N 1
ATOM 919 C CA . LYS A 1 114 ? 12.273 -7.740 -8.284 1.00 89.69 114 LYS A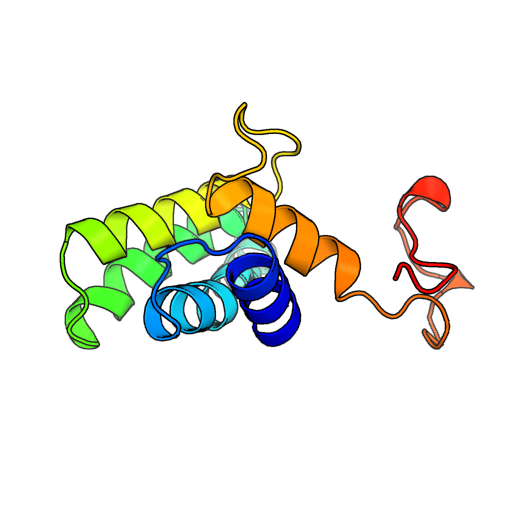 CA 1
ATOM 920 C C . LYS A 1 114 ? 11.044 -8.023 -9.151 1.00 89.69 114 LYS A C 1
ATOM 922 O O . LYS A 1 114 ? 9.933 -7.672 -8.755 1.00 89.69 114 LYS A O 1
ATOM 927 N N . LYS A 1 115 ? 11.201 -8.627 -10.335 1.00 93.06 115 LYS A N 1
ATOM 928 C CA . LYS A 1 115 ? 10.078 -8.937 -11.235 1.00 93.06 115 LYS A CA 1
ATOM 929 C C . LYS A 1 115 ? 9.421 -10.267 -10.866 1.00 93.06 115 LYS A C 1
ATOM 931 O O . LYS A 1 115 ? 10.080 -11.285 -10.653 1.00 93.06 115 LYS A O 1
ATOM 936 N N . ASN A 1 116 ? 8.090 -10.297 -10.879 1.00 93.19 116 ASN A N 1
ATOM 937 C CA . ASN A 1 116 ? 7.312 -11.516 -10.646 1.00 93.19 116 ASN A CA 1
ATOM 938 C C . ASN A 1 116 ? 7.282 -12.396 -11.902 1.00 93.19 116 ASN A C 1
ATOM 940 O O . ASN A 1 116 ? 6.327 -12.386 -12.671 1.00 93.19 116 ASN A O 1
ATOM 944 N N . ASN A 1 117 ? 8.352 -13.155 -12.128 1.00 90.00 117 ASN A N 1
ATOM 945 C CA . ASN A 1 117 ? 8.508 -14.020 -13.305 1.00 90.00 117 ASN A CA 1
ATOM 946 C C . ASN A 1 117 ? 7.829 -15.393 -13.183 1.00 90.00 117 ASN A C 1
ATOM 948 O O . ASN A 1 117 ? 7.850 -16.182 -14.126 1.00 90.00 117 ASN A O 1
ATOM 952 N N . ARG A 1 118 ? 7.257 -15.690 -12.017 1.00 89.00 118 ARG A N 1
ATOM 953 C CA . ARG A 1 118 ? 6.532 -16.923 -11.709 1.00 89.00 118 ARG A CA 1
ATOM 954 C C . ARG A 1 118 ? 5.445 -16.627 -10.686 1.00 89.00 118 ARG A C 1
ATOM 956 O O . ARG A 1 118 ? 5.629 -15.743 -9.847 1.00 89.00 118 ARG A O 1
ATOM 963 N N . TYR A 1 119 ? 4.364 -17.395 -10.719 1.00 81.94 119 TYR A N 1
ATOM 964 C CA . TYR A 1 119 ? 3.375 -17.375 -9.649 1.00 81.94 119 TYR A CA 1
ATOM 965 C C . TYR A 1 119 ? 3.973 -17.955 -8.365 1.00 81.94 119 TYR A C 1
ATOM 967 O O . TYR A 1 119 ? 4.733 -18.924 -8.409 1.00 81.94 119 TYR A O 1
ATOM 975 N N . ARG A 1 120 ? 3.651 -17.328 -7.234 1.00 75.75 120 ARG A N 1
ATOM 976 C CA . ARG A 1 120 ? 3.964 -17.814 -5.889 1.00 75.75 120 ARG A CA 1
ATOM 977 C C . ARG A 1 120 ? 2.635 -18.253 -5.273 1.00 75.75 120 ARG A C 1
ATOM 979 O O . ARG A 1 120 ? 1.668 -17.499 -5.364 1.00 75.75 120 ARG A O 1
ATOM 986 N N . TYR A 1 121 ? 2.597 -19.477 -4.763 1.00 58.56 121 TYR A N 1
ATOM 987 C CA . TYR A 1 121 ? 1.447 -20.122 -4.130 1.00 58.56 121 TYR A CA 1
ATOM 988 C C . TYR A 1 121 ? 1.784 -20.436 -2.679 1.00 58.56 121 TYR A C 1
ATOM 990 O O . TYR A 1 121 ? 2.978 -20.718 -2.417 1.00 58.56 121 TYR A O 1
#

Organism: NCBI:txid645466

Foldseek 3Di:
DLVQLVVVCVVVVHPDDSCLSVLLVVQLQVLVVCCVVPVPDSLQSSLVVLLVVVVVVVDDPVSNCLSSVLSNCLCPACPPDCNRSSNSSNVSVLLVDPLCPDPCNVVDPDDPVSGCNDDDD